Protein AF-A0A087SJ42-F1 (afdb_monomer_lite)

pLDDT: mean 75.1, std 14.82, range [49.81, 95.0]

Sequence (124 aa):
MSKKNNLTTRQNAHKFALEREKAEREKREKKKEKVVTKAQKAPVEGKAIAKKSKFKGVRIKRNRTIRGIKIKDAESRQKVREVLAAEQAMKEMAVDEEPVVRRKSPAKKKKKAKRIPADAMQLD

Organism: Auxenochlorella protothecoides (NCBI:txid3075)

Foldseek 3Di:
DDPVVVVVVVVVVVVVVVVVVVVVVVVVVVVVVVVVVVVVVPDPDDDDPPPPPPCPDDDDDAQDADPNQHHHDPVSVVVNVVVVVVVVVVVVVVPPVDDPPPDDDPPPPDPDPPDDPPVVPDDD

Structure (mmCIF, N/CA/C/O backbone):
data_AF-A0A087SJ42-F1
#
_entry.id   AF-A0A087SJ42-F1
#
loop_
_atom_site.group_PDB
_atom_site.id
_atom_site.type_symbol
_atom_site.label_atom_id
_atom_site.label_alt_id
_atom_site.label_comp_id
_atom_site.label_asym_id
_atom_site.label_entity_id
_atom_site.label_seq_id
_atom_site.pdbx_PDB_ins_code
_atom_site.Cartn_x
_atom_site.Cartn_y
_atom_site.Cartn_z
_atom_site.occupancy
_atom_site.B_iso_or_equiv
_atom_site.auth_seq_id
_atom_site.auth_comp_id
_atom_site.auth_asym_id
_atom_site.auth_atom_id
_atom_site.pdbx_PDB_model_num
ATOM 1 N N . MET A 1 1 ? 23.848 -4.664 -55.736 1.00 57.69 1 MET A N 1
ATOM 2 C CA . MET A 1 1 ? 24.336 -4.072 -54.467 1.00 57.69 1 MET A CA 1
ATOM 3 C C . MET A 1 1 ? 25.512 -4.886 -53.948 1.00 57.69 1 MET A C 1
ATOM 5 O O . MET A 1 1 ? 25.362 -6.069 -53.672 1.00 57.69 1 MET A O 1
ATOM 9 N N . SER A 1 2 ? 26.702 -4.284 -53.936 1.00 63.00 2 SER A N 1
ATOM 10 C CA . SER A 1 2 ? 27.980 -4.963 -53.679 1.00 63.00 2 SER A CA 1
ATOM 11 C C . SER A 1 2 ? 28.040 -5.594 -52.282 1.00 63.00 2 SER A C 1
ATOM 13 O O . SER A 1 2 ? 27.706 -4.942 -51.293 1.00 63.00 2 SER A O 1
ATOM 15 N N . LYS A 1 3 ? 28.544 -6.835 -52.190 1.00 66.81 3 LYS A N 1
ATOM 16 C CA . LYS A 1 3 ? 28.812 -7.566 -50.932 1.00 66.81 3 LYS A CA 1
ATOM 17 C C . LYS A 1 3 ? 29.622 -6.732 -49.918 1.00 66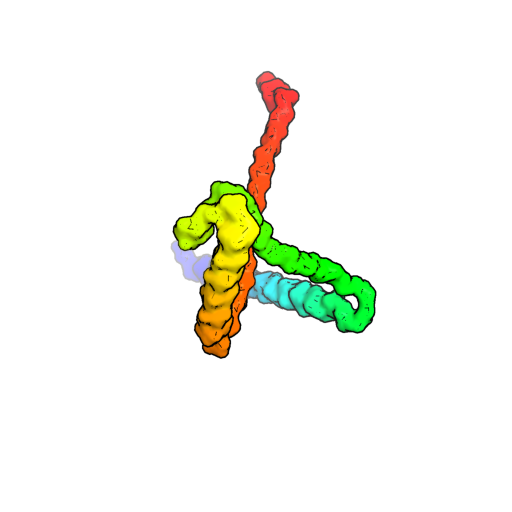.81 3 LYS A C 1
ATOM 19 O O . LYS A 1 3 ? 29.473 -6.928 -48.715 1.00 66.81 3 LYS A O 1
ATOM 24 N N . LYS A 1 4 ? 30.417 -5.764 -50.399 1.00 66.56 4 LYS A N 1
ATOM 25 C CA . LYS A 1 4 ? 31.214 -4.834 -49.581 1.00 66.56 4 LYS A CA 1
ATOM 26 C C . LYS A 1 4 ? 30.353 -3.855 -48.767 1.00 66.56 4 LYS A C 1
ATOM 28 O O . LYS A 1 4 ? 30.705 -3.568 -47.631 1.00 66.56 4 LYS A O 1
ATOM 33 N N . ASN A 1 5 ? 29.205 -3.416 -49.294 1.00 70.62 5 ASN A N 1
ATOM 34 C CA . ASN A 1 5 ? 28.296 -2.516 -48.572 1.00 70.62 5 ASN A CA 1
ATOM 35 C C . ASN A 1 5 ? 27.549 -3.224 -47.440 1.00 70.62 5 ASN A C 1
ATOM 37 O O . ASN A 1 5 ? 27.323 -2.623 -46.399 1.00 70.62 5 ASN A O 1
ATOM 41 N N . ASN A 1 6 ? 27.218 -4.507 -47.616 1.00 78.31 6 ASN A N 1
ATOM 42 C CA . ASN A 1 6 ? 26.507 -5.293 -46.604 1.00 78.31 6 ASN A CA 1
ATOM 43 C C . ASN A 1 6 ? 27.405 -5.675 -45.416 1.00 78.31 6 ASN A C 1
ATOM 45 O O . ASN A 1 6 ? 26.920 -5.804 -44.292 1.00 78.31 6 ASN A O 1
ATOM 49 N N . LEU A 1 7 ? 28.710 -5.867 -45.644 1.00 81.19 7 LEU A N 1
ATOM 50 C CA . LEU A 1 7 ? 29.652 -6.199 -44.572 1.00 81.19 7 LEU A CA 1
ATOM 51 C C . LEU A 1 7 ? 29.858 -5.010 -43.625 1.00 81.19 7 LEU A C 1
ATOM 53 O O . LEU A 1 7 ? 29.784 -5.175 -42.408 1.00 81.19 7 LEU A O 1
ATOM 57 N N . THR A 1 8 ? 30.049 -3.810 -44.174 1.00 83.31 8 THR A N 1
ATOM 58 C CA . THR A 1 8 ? 30.240 -2.589 -43.381 1.00 83.31 8 THR A CA 1
ATOM 59 C C . THR A 1 8 ? 28.972 -2.200 -42.623 1.00 83.31 8 THR A C 1
ATOM 61 O O . THR A 1 8 ? 29.059 -1.853 -41.447 1.00 83.31 8 THR A O 1
ATOM 64 N N . THR A 1 9 ? 27.780 -2.349 -43.219 1.00 84.81 9 THR A N 1
ATOM 65 C CA . THR A 1 9 ? 26.517 -2.120 -42.485 1.00 84.81 9 THR A CA 1
ATOM 66 C C . THR A 1 9 ? 26.349 -3.094 -41.328 1.00 84.81 9 THR A C 1
ATOM 68 O O . THR A 1 9 ? 25.970 -2.670 -40.239 1.00 84.81 9 THR A O 1
ATOM 71 N N . ARG A 1 10 ? 26.662 -4.383 -41.521 1.00 85.44 10 ARG A N 1
ATOM 72 C CA . ARG A 1 10 ? 26.592 -5.383 -40.442 1.00 85.44 10 ARG A CA 1
ATOM 73 C C . ARG A 1 10 ? 27.568 -5.068 -39.308 1.00 85.44 10 ARG A C 1
ATOM 75 O O . ARG A 1 10 ? 27.181 -5.126 -38.144 1.00 85.44 10 ARG A O 1
ATOM 82 N N . GLN A 1 11 ? 28.802 -4.679 -39.632 1.00 88.19 11 GLN A N 1
ATOM 83 C CA . GLN A 1 11 ? 29.795 -4.278 -38.630 1.00 88.19 11 GLN A CA 1
ATOM 84 C C . GLN A 1 11 ? 29.373 -3.014 -37.868 1.00 88.19 11 GLN A C 1
ATOM 86 O O . GLN A 1 11 ? 29.500 -2.967 -36.646 1.00 88.19 11 GLN A O 1
ATOM 91 N N . ASN A 1 12 ? 28.824 -2.014 -38.559 1.00 87.19 12 ASN A N 1
ATOM 92 C CA . ASN A 1 12 ? 28.349 -0.781 -37.930 1.00 87.19 12 ASN A CA 1
ATOM 93 C C . ASN A 1 12 ? 27.117 -1.021 -37.049 1.00 87.19 12 ASN A C 1
ATOM 95 O O . ASN A 1 12 ? 27.055 -0.502 -35.937 1.00 87.19 12 ASN A O 1
ATOM 99 N N . ALA A 1 13 ? 26.179 -1.863 -37.489 1.00 88.56 13 ALA A N 1
ATOM 100 C CA . ALA A 1 13 ? 25.019 -2.247 -36.690 1.00 88.56 13 ALA A CA 1
ATOM 101 C C . ALA A 1 13 ? 25.433 -2.968 -35.398 1.00 88.56 13 ALA A C 1
ATOM 103 O O . ALA A 1 13 ? 24.907 -2.671 -34.327 1.00 88.56 13 ALA A O 1
ATOM 104 N N . HIS A 1 14 ? 26.417 -3.868 -35.481 1.00 91.31 14 HIS A N 1
ATOM 105 C CA . HIS A 1 14 ? 26.945 -4.561 -34.309 1.00 91.31 14 HIS A CA 1
ATOM 106 C C . HIS A 1 14 ? 27.644 -3.600 -33.335 1.00 91.31 14 HIS A C 1
ATOM 108 O O . HIS A 1 14 ? 27.391 -3.649 -32.133 1.00 91.31 14 HIS A O 1
ATOM 114 N N . LYS A 1 15 ? 28.472 -2.676 -33.840 1.00 92.12 15 LYS A N 1
ATOM 115 C CA . LYS A 1 15 ? 29.114 -1.640 -33.011 1.00 92.12 15 LYS A CA 1
ATOM 116 C C . LYS A 1 15 ? 28.080 -0.776 -32.282 1.00 92.12 15 LYS A C 1
ATOM 118 O O . LYS A 1 15 ? 28.186 -0.597 -31.072 1.00 92.12 15 LYS A O 1
ATOM 123 N N . PHE A 1 16 ? 27.037 -0.336 -32.984 1.00 92.50 16 PHE A N 1
ATOM 124 C CA . PHE A 1 16 ? 25.957 0.454 -32.392 1.00 92.50 16 PHE A CA 1
ATOM 125 C C . PHE A 1 16 ? 25.163 -0.326 -31.331 1.00 92.50 16 PHE A C 1
ATOM 127 O O . PHE A 1 16 ? 24.792 0.224 -30.293 1.00 92.50 16 PHE A O 1
ATOM 134 N N . ALA A 1 17 ? 24.927 -1.623 -31.553 1.00 90.56 17 ALA A N 1
ATOM 135 C CA . ALA A 1 17 ? 24.276 -2.484 -30.568 1.00 90.56 17 ALA A CA 1
ATOM 136 C C . ALA A 1 17 ? 25.102 -2.597 -29.275 1.00 90.56 17 ALA A C 1
ATOM 138 O O . ALA A 1 17 ? 24.552 -2.430 -28.185 1.00 90.56 17 ALA A O 1
ATOM 139 N N . LEU A 1 18 ? 26.421 -2.785 -29.393 1.00 92.19 18 LEU A N 1
ATOM 140 C CA . LEU A 1 18 ? 27.329 -2.843 -28.245 1.00 92.19 18 LEU A CA 1
ATOM 141 C C . LEU A 1 18 ? 27.385 -1.518 -27.471 1.00 92.19 18 LEU A C 1
ATOM 143 O O . LEU A 1 18 ? 27.398 -1.518 -26.241 1.00 92.19 18 LEU A O 1
ATOM 147 N N . GLU A 1 19 ? 27.409 -0.380 -28.164 1.00 90.69 19 GLU A N 1
ATOM 148 C CA . GLU A 1 19 ? 27.380 0.944 -27.524 1.00 90.69 19 GLU A CA 1
ATOM 149 C C . GLU A 1 19 ? 26.071 1.180 -26.766 1.00 90.69 19 GLU A C 1
ATOM 151 O O . GLU A 1 19 ? 26.075 1.662 -25.628 1.00 90.69 19 GLU A O 1
ATOM 156 N N . ARG A 1 20 ? 24.943 0.777 -27.359 1.00 92.12 20 ARG A N 1
ATOM 157 C CA . ARG A 1 20 ? 23.629 0.864 -26.719 1.00 92.12 20 ARG A CA 1
ATOM 158 C C . ARG A 1 20 ? 23.549 -0.016 -25.474 1.00 92.12 20 ARG A C 1
ATOM 160 O O . ARG A 1 20 ? 23.048 0.438 -24.444 1.00 92.12 20 ARG A O 1
ATOM 167 N N . GLU A 1 21 ? 24.070 -1.236 -25.542 1.00 89.44 21 GLU A N 1
ATOM 168 C CA . GLU A 1 21 ? 24.104 -2.159 -24.408 1.00 89.44 21 GLU A CA 1
ATOM 169 C C . GLU A 1 21 ? 24.956 -1.608 -23.255 1.00 89.44 21 GLU A C 1
ATOM 171 O O . GLU A 1 21 ? 24.505 -1.594 -22.105 1.00 89.44 21 GLU A O 1
ATOM 176 N N . LYS A 1 22 ? 26.140 -1.055 -23.555 1.00 93.19 22 LYS A N 1
ATOM 177 C CA . LYS A 1 22 ? 26.997 -0.381 -22.564 1.00 93.19 22 LYS A CA 1
ATOM 178 C C . LYS A 1 22 ? 26.272 0.787 -21.890 1.00 93.19 22 LYS A C 1
ATOM 180 O O . LYS A 1 22 ? 26.224 0.856 -20.662 1.00 93.19 22 LYS A O 1
ATOM 185 N N . ALA A 1 23 ? 25.617 1.650 -22.668 1.00 90.62 23 ALA A N 1
ATOM 186 C CA . ALA A 1 23 ? 24.868 2.787 -22.132 1.00 90.62 23 ALA A CA 1
ATOM 187 C C . ALA A 1 23 ? 23.667 2.362 -21.263 1.00 90.62 23 ALA A C 1
ATOM 189 O O . ALA A 1 23 ? 23.328 3.024 -20.276 1.00 90.62 23 ALA A O 1
ATOM 190 N N . GLU A 1 24 ? 22.989 1.266 -21.608 1.00 89.25 24 GLU A N 1
ATOM 191 C CA . GLU A 1 24 ? 21.911 0.709 -20.788 1.00 89.25 24 GLU A CA 1
ATOM 192 C C . GLU A 1 24 ? 22.432 0.070 -19.497 1.00 89.25 24 GLU A C 1
ATOM 194 O O . GLU A 1 24 ? 21.799 0.232 -18.445 1.00 89.25 24 GLU A O 1
ATOM 199 N N . ARG A 1 25 ? 23.591 -0.595 -19.548 1.00 89.56 25 ARG A N 1
ATOM 200 C CA . ARG A 1 25 ? 24.260 -1.172 -18.377 1.00 89.56 25 ARG A CA 1
ATOM 201 C C . ARG A 1 25 ? 24.645 -0.091 -17.372 1.00 89.56 25 ARG A C 1
ATOM 203 O O . ARG A 1 25 ? 24.203 -0.162 -16.226 1.00 89.56 25 ARG A O 1
ATOM 210 N N . GLU A 1 26 ? 25.300 0.976 -17.822 1.00 90.19 26 GLU A N 1
ATOM 211 C CA . GLU A 1 26 ? 25.634 2.121 -16.967 1.00 90.19 26 GLU A CA 1
ATOM 212 C C . GLU A 1 26 ? 24.389 2.767 -16.346 1.00 90.19 26 GLU A C 1
ATOM 214 O O . GLU A 1 26 ? 24.384 3.155 -15.179 1.00 90.19 26 GLU A O 1
ATOM 219 N N . LYS A 1 27 ? 23.288 2.889 -17.102 1.00 88.31 27 LYS A N 1
ATOM 220 C CA . LYS A 1 27 ? 22.022 3.419 -16.566 1.00 88.31 27 LYS A CA 1
ATOM 221 C C . LYS A 1 27 ? 21.442 2.513 -15.482 1.00 88.31 27 LYS A C 1
ATOM 223 O O . LYS A 1 27 ? 20.819 3.022 -14.548 1.00 88.31 27 LYS A O 1
ATOM 228 N N . ARG A 1 28 ? 21.590 1.190 -15.601 1.00 85.50 28 ARG A N 1
ATOM 229 C CA . ARG A 1 28 ? 21.154 0.231 -14.573 1.00 85.50 28 ARG A CA 1
ATOM 230 C C . ARG A 1 28 ? 2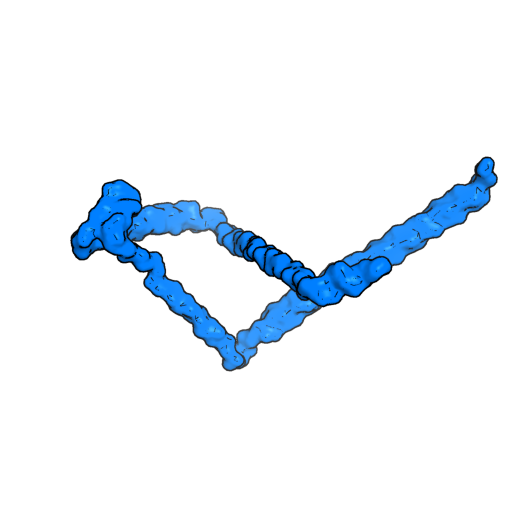2.054 0.310 -13.341 1.00 85.50 28 ARG A C 1
ATOM 232 O O . ARG A 1 28 ? 21.520 0.336 -12.237 1.00 85.50 28 ARG A O 1
ATOM 239 N N . GLU A 1 29 ? 23.364 0.426 -13.516 1.00 87.69 29 GLU A N 1
ATOM 240 C CA . GLU A 1 29 ? 24.338 0.583 -12.425 1.00 87.69 29 GLU A CA 1
ATOM 241 C C . GLU A 1 29 ? 24.115 1.894 -11.661 1.00 87.69 29 GLU A C 1
ATOM 243 O O . GLU A 1 29 ? 23.809 1.854 -10.470 1.00 87.69 29 GLU A O 1
ATOM 248 N N . LYS A 1 30 ? 24.025 3.034 -12.359 1.00 84.75 30 LYS A N 1
ATOM 249 C CA . LYS A 1 30 ? 23.685 4.347 -11.771 1.00 84.75 30 LYS A CA 1
ATOM 250 C C . LYS A 1 30 ? 22.340 4.336 -11.030 1.00 84.75 30 LYS A C 1
ATOM 252 O O . LYS A 1 30 ? 22.140 5.072 -10.064 1.00 84.75 30 LYS A O 1
ATOM 257 N N . LYS A 1 31 ? 21.365 3.532 -11.477 1.00 79.75 31 LYS A N 1
ATOM 258 C CA . LYS A 1 31 ? 20.084 3.347 -10.766 1.00 79.75 31 LYS A CA 1
ATOM 259 C C . LYS A 1 31 ? 20.252 2.507 -9.502 1.00 79.75 31 LYS A C 1
ATOM 261 O O . LYS A 1 31 ? 19.670 2.871 -8.483 1.00 79.75 31 LYS A O 1
ATOM 266 N N . LYS A 1 32 ? 21.024 1.418 -9.556 1.00 76.31 32 LYS A N 1
ATOM 267 C CA . LYS A 1 32 ? 21.322 0.571 -8.393 1.00 76.31 32 LYS A CA 1
ATOM 268 C C . LYS A 1 32 ? 22.083 1.362 -7.328 1.00 76.31 32 LYS A C 1
ATOM 270 O O . LYS A 1 32 ? 21.638 1.391 -6.187 1.00 76.31 32 LYS A O 1
ATOM 275 N N . GLU A 1 33 ? 23.110 2.117 -7.706 1.00 74.69 33 GLU A N 1
ATOM 276 C CA . GLU A 1 33 ? 23.859 3.005 -6.804 1.00 74.69 33 GLU A CA 1
ATOM 277 C C . GLU A 1 33 ? 22.959 4.054 -6.139 1.00 74.69 33 GLU A C 1
ATOM 279 O O . GLU A 1 33 ? 23.026 4.268 -4.930 1.00 74.69 33 GLU A O 1
ATOM 284 N N . LYS A 1 34 ? 22.035 4.671 -6.889 1.00 71.00 34 LYS A N 1
ATOM 285 C CA . LYS A 1 34 ? 21.048 5.616 -6.330 1.00 71.00 34 LYS A CA 1
ATOM 286 C C . LYS A 1 34 ? 20.078 4.972 -5.339 1.00 71.00 34 LYS A C 1
ATOM 288 O O . LYS A 1 34 ? 19.549 5.673 -4.482 1.00 71.00 34 LYS A O 1
ATOM 293 N N . VAL A 1 35 ? 19.781 3.682 -5.476 1.00 69.19 35 VAL A N 1
ATOM 294 C CA . VAL A 1 35 ? 18.922 2.952 -4.531 1.00 69.19 35 VAL A CA 1
ATOM 295 C C . VAL A 1 35 ? 19.715 2.572 -3.284 1.00 69.19 35 VAL A C 1
ATOM 297 O O . VAL A 1 35 ? 19.231 2.804 -2.180 1.00 69.19 35 VAL A O 1
ATOM 300 N N . VAL A 1 36 ? 20.947 2.085 -3.449 1.00 67.50 36 VAL A N 1
ATOM 301 C CA . VAL A 1 36 ? 21.837 1.709 -2.340 1.00 67.50 36 VAL A CA 1
ATOM 302 C C . VAL A 1 36 ? 22.216 2.930 -1.503 1.00 67.50 36 VAL A C 1
ATOM 304 O O . VAL A 1 36 ? 22.031 2.912 -0.294 1.00 67.50 36 VAL A O 1
ATOM 307 N N . THR A 1 37 ? 22.619 4.041 -2.124 1.00 64.12 37 THR A N 1
ATOM 308 C CA . THR A 1 37 ? 22.922 5.299 -1.413 1.00 64.12 37 THR A CA 1
ATOM 309 C C . THR A 1 37 ? 21.712 5.873 -0.678 1.00 64.12 37 THR A C 1
ATOM 311 O O . THR A 1 37 ? 21.873 6.470 0.379 1.00 64.12 37 THR A O 1
ATOM 314 N N . LYS A 1 38 ? 20.486 5.690 -1.184 1.00 60.00 38 LYS A N 1
ATOM 315 C CA . LYS A 1 38 ? 19.258 6.083 -0.466 1.00 60.00 38 LYS A CA 1
ATOM 316 C C . LYS A 1 38 ? 18.924 5.149 0.692 1.00 60.00 38 LYS A C 1
ATOM 318 O O . LYS A 1 38 ? 18.391 5.617 1.689 1.00 60.00 38 LYS A O 1
ATOM 323 N N . ALA A 1 39 ? 19.215 3.858 0.551 1.00 60.41 39 ALA A N 1
ATOM 324 C CA . ALA A 1 39 ? 19.043 2.878 1.615 1.00 60.41 39 ALA A CA 1
ATOM 325 C C . ALA A 1 39 ? 20.095 3.053 2.724 1.00 60.41 39 ALA A C 1
ATOM 327 O O . ALA A 1 39 ? 19.754 2.932 3.890 1.00 60.41 39 ALA A O 1
ATOM 328 N N . GLN A 1 40 ? 21.333 3.416 2.373 1.00 59.59 40 GLN A N 1
ATOM 329 C CA . GLN A 1 40 ? 22.425 3.686 3.317 1.00 59.59 40 GLN A CA 1
ATOM 330 C C . GLN A 1 40 ? 22.337 5.079 3.962 1.00 59.59 40 GLN A C 1
ATOM 332 O O . GLN A 1 40 ? 22.719 5.243 5.112 1.00 59.59 40 GLN A O 1
ATOM 337 N N . LYS A 1 41 ? 21.800 6.088 3.257 1.00 55.16 41 LYS A N 1
ATOM 338 C CA . LYS A 1 41 ? 21.465 7.407 3.836 1.00 55.16 41 LYS A CA 1
ATOM 339 C C . LYS A 1 41 ? 20.130 7.417 4.587 1.00 55.16 41 LYS A C 1
ATOM 341 O O . LYS A 1 41 ? 19.749 8.459 5.118 1.00 55.16 41 LYS A O 1
ATOM 346 N N . ALA A 1 42 ? 19.390 6.305 4.615 1.00 54.66 42 ALA A N 1
ATOM 347 C CA . ALA A 1 42 ? 18.347 6.148 5.617 1.00 54.66 42 ALA A CA 1
ATOM 348 C C . ALA A 1 42 ? 19.076 6.028 6.963 1.00 54.66 42 ALA A C 1
ATOM 350 O O . ALA A 1 42 ? 19.944 5.167 7.075 1.00 54.66 42 ALA A O 1
ATOM 351 N N . PRO A 1 43 ? 18.808 6.913 7.935 1.00 53.41 43 PRO A N 1
ATOM 352 C CA . PRO A 1 43 ? 19.654 7.050 9.109 1.00 53.41 43 PRO A CA 1
ATOM 353 C C . PRO A 1 43 ? 19.689 5.739 9.896 1.00 53.41 43 PRO A C 1
ATOM 355 O O . PRO A 1 43 ? 18.725 5.374 10.573 1.00 53.41 43 PRO A O 1
ATOM 358 N N . VAL A 1 44 ? 20.824 5.053 9.786 1.00 59.31 44 VAL A N 1
ATOM 359 C CA . VAL A 1 44 ? 21.407 4.279 10.873 1.00 59.31 44 VAL A CA 1
ATOM 360 C C . VAL A 1 44 ? 21.709 5.322 11.944 1.00 59.31 44 VAL A C 1
ATOM 362 O O . VAL A 1 44 ? 22.484 6.240 11.711 1.00 59.31 44 VAL A O 1
ATOM 365 N N . GLU A 1 45 ? 20.987 5.234 13.057 1.00 52.97 45 GLU A N 1
ATOM 366 C CA . GLU A 1 45 ? 21.274 5.956 14.299 1.00 52.97 45 GLU A CA 1
ATOM 367 C C . GLU A 1 45 ? 21.082 7.489 14.270 1.00 52.97 45 GLU A C 1
ATOM 369 O O . GLU A 1 45 ? 21.965 8.283 13.973 1.00 52.97 45 GLU A O 1
ATOM 374 N N . GLY A 1 46 ? 19.891 7.919 14.710 1.00 55.28 46 GLY A N 1
ATOM 375 C CA . GLY A 1 46 ? 19.690 9.248 15.296 1.00 55.28 46 GLY A CA 1
ATOM 376 C C . GLY A 1 46 ? 19.179 10.342 14.348 1.00 55.28 46 GLY A C 1
ATOM 377 O O . GLY A 1 46 ? 19.811 10.723 13.377 1.00 55.28 46 GLY A O 1
ATOM 378 N N . LYS A 1 47 ? 18.038 10.941 14.720 1.00 52.62 47 LYS A N 1
ATOM 379 C CA . LYS A 1 47 ? 17.493 12.217 14.198 1.00 52.62 47 LYS A CA 1
ATOM 380 C C . LYS A 1 47 ? 16.909 12.204 12.777 1.00 52.62 47 LYS A C 1
ATOM 382 O O . LYS A 1 47 ? 17.337 12.915 11.882 1.00 52.62 47 LYS A O 1
ATOM 387 N N . ALA A 1 48 ? 15.804 11.481 12.638 1.00 49.81 48 ALA A N 1
ATOM 388 C CA . ALA A 1 48 ? 14.482 12.030 12.302 1.00 49.81 48 ALA A CA 1
ATOM 389 C C . ALA A 1 48 ? 13.597 10.848 11.906 1.00 49.81 48 ALA A C 1
ATOM 391 O O . ALA A 1 48 ? 13.336 10.592 10.731 1.00 49.81 48 ALA A O 1
ATOM 392 N N . ILE A 1 49 ? 13.130 10.100 12.910 1.00 55.56 49 ILE A N 1
ATOM 393 C CA . ILE A 1 49 ? 12.004 9.192 12.719 1.00 55.56 49 ILE A CA 1
ATOM 394 C C . ILE A 1 49 ? 10.851 10.106 12.315 1.00 55.56 49 ILE A C 1
ATOM 396 O O . ILE A 1 49 ? 10.246 10.751 13.172 1.00 55.56 49 ILE A O 1
ATOM 400 N N . ALA A 1 50 ? 10.593 10.231 11.011 1.00 60.53 50 ALA A N 1
ATOM 401 C CA . ALA A 1 50 ? 9.368 10.826 10.509 1.00 60.53 50 ALA A CA 1
ATOM 402 C C . ALA A 1 50 ? 8.255 10.125 11.281 1.00 60.53 50 ALA A C 1
ATOM 404 O O . ALA A 1 50 ? 8.080 8.917 11.109 1.00 60.53 50 ALA A O 1
ATOM 405 N N . LYS A 1 51 ? 7.634 10.840 12.234 1.00 63.09 51 LYS A N 1
ATOM 406 C CA . LYS A 1 51 ? 6.686 10.274 13.197 1.00 63.09 51 LYS A CA 1
ATOM 407 C C . LYS A 1 51 ? 5.704 9.460 12.374 1.00 63.09 51 LYS A C 1
ATOM 409 O O . LYS A 1 51 ? 4.910 10.053 11.644 1.00 63.09 51 LYS A O 1
ATOM 414 N N . LYS A 1 52 ? 5.819 8.123 12.410 1.00 65.50 52 LYS A N 1
ATOM 415 C CA . LYS A 1 52 ? 4.920 7.240 11.667 1.00 65.50 52 LYS A CA 1
ATOM 416 C C . LYS A 1 52 ? 3.536 7.685 12.103 1.00 65.50 52 LYS A C 1
ATOM 418 O O . LYS A 1 52 ? 3.237 7.623 13.296 1.00 65.50 52 LYS A O 1
ATOM 423 N N . SER A 1 53 ? 2.757 8.267 11.190 1.00 66.38 53 SER A N 1
ATOM 424 C CA . SER A 1 53 ? 1.441 8.786 11.539 1.00 66.38 53 SER A CA 1
ATOM 425 C C . SER A 1 53 ? 0.680 7.613 12.131 1.00 66.38 53 SER A C 1
ATOM 427 O O . SER A 1 53 ? 0.423 6.646 11.410 1.00 66.38 53 SER A O 1
ATOM 429 N N . LYS A 1 54 ? 0.412 7.646 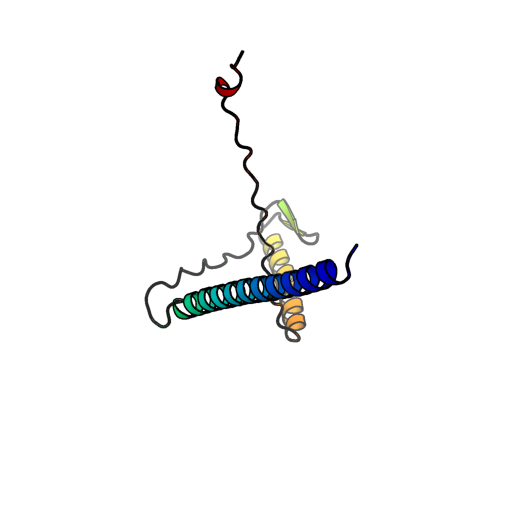13.443 1.00 72.81 54 LYS A N 1
ATOM 430 C CA . LYS A 1 54 ? -0.293 6.555 14.115 1.00 72.81 54 LYS A CA 1
ATOM 431 C C . LYS A 1 54 ? -1.598 6.365 13.352 1.00 72.81 54 LYS A C 1
ATOM 433 O O . LYS A 1 54 ? -2.383 7.310 13.239 1.00 72.81 54 LYS A O 1
ATOM 438 N N . PHE A 1 55 ? -1.778 5.198 12.741 1.00 75.88 55 PHE A N 1
ATOM 439 C CA . PHE A 1 55 ? -2.994 4.902 12.003 1.00 75.88 55 PHE A CA 1
ATOM 440 C C . PHE A 1 55 ? -4.146 4.950 13.007 1.00 75.88 55 PHE A C 1
ATOM 442 O O . PHE A 1 55 ? -4.224 4.118 13.903 1.00 75.88 55 PHE A O 1
ATOM 449 N N . LYS A 1 56 ? -5.015 5.961 12.899 1.00 71.81 56 LYS A N 1
ATOM 450 C CA . LYS A 1 56 ? -6.099 6.214 13.866 1.00 71.81 56 LYS A CA 1
ATOM 451 C C . LYS A 1 56 ? -7.275 5.226 13.738 1.00 71.81 56 LYS A C 1
ATOM 453 O O . LYS A 1 56 ? -8.350 5.491 14.268 1.00 71.81 56 LYS A O 1
ATOM 458 N N . GLY A 1 57 ? -7.092 4.117 13.018 1.00 74.38 57 GLY A N 1
ATOM 459 C CA . GLY A 1 57 ? -8.153 3.170 12.689 1.00 74.38 57 GLY A CA 1
ATOM 460 C C . GLY A 1 57 ? -9.157 3.710 11.664 1.00 74.38 57 GLY A C 1
ATOM 461 O O . GLY A 1 57 ? -9.112 4.868 11.237 1.00 74.38 57 GLY A O 1
ATOM 462 N N . VAL A 1 58 ? -10.095 2.851 11.261 1.00 78.00 58 VAL A N 1
ATOM 463 C CA . VAL A 1 58 ? -11.215 3.235 10.392 1.00 78.00 58 VAL A CA 1
ATOM 464 C C . VAL A 1 58 ? -12.316 3.866 11.247 1.00 78.00 58 VAL A C 1
ATOM 466 O O . VAL A 1 58 ? -12.904 3.222 12.115 1.00 78.00 58 VAL A O 1
ATOM 469 N N . ARG A 1 59 ? -12.632 5.144 11.002 1.00 85.25 59 ARG A N 1
ATOM 470 C CA . ARG A 1 59 ? -13.732 5.834 11.695 1.00 85.25 59 ARG A CA 1
ATOM 471 C C . ARG A 1 59 ? -15.082 5.376 11.139 1.00 85.25 59 ARG A C 1
ATOM 473 O O . ARG A 1 59 ? -15.490 5.798 10.060 1.00 85.25 59 ARG A O 1
ATOM 480 N N . ILE A 1 60 ? -15.812 4.583 11.919 1.00 87.88 60 ILE A N 1
ATOM 481 C CA . ILE A 1 60 ? -17.185 4.164 11.604 1.00 87.88 60 ILE A CA 1
ATOM 482 C C . ILE A 1 60 ? -18.137 5.366 11.760 1.00 87.88 60 ILE A C 1
ATOM 484 O O . ILE A 1 60 ? -18.302 5.887 12.870 1.00 87.88 60 ILE A O 1
ATOM 488 N N . LYS A 1 61 ? -18.745 5.832 10.660 1.00 89.62 61 LYS A N 1
ATOM 489 C CA . LYS A 1 61 ? -19.710 6.952 10.640 1.00 89.62 61 LYS A CA 1
ATOM 490 C C . LYS A 1 61 ? -21.135 6.468 10.958 1.00 89.62 61 LYS A C 1
ATOM 492 O O . LYS A 1 61 ? -21.501 5.362 10.577 1.00 89.62 61 LYS A O 1
ATOM 497 N N . ARG A 1 62 ? -21.933 7.311 11.626 1.00 90.94 62 ARG A N 1
ATOM 498 C CA . ARG A 1 62 ? -23.362 7.055 11.908 1.00 90.94 62 ARG A CA 1
ATOM 499 C C . ARG A 1 62 ? -24.166 6.994 10.597 1.00 90.94 62 ARG A C 1
ATOM 501 O O . ARG A 1 62 ? -23.733 7.559 9.592 1.00 90.94 62 ARG A O 1
ATOM 508 N N . ASN A 1 63 ? -25.300 6.297 10.606 1.00 91.44 63 ASN A N 1
ATOM 509 C CA . ASN A 1 63 ? -26.225 6.099 9.480 1.00 91.44 63 ASN A CA 1
ATOM 510 C C . ASN A 1 63 ? -25.627 5.397 8.249 1.00 91.44 63 ASN A C 1
ATOM 512 O O . ASN A 1 63 ? -26.203 5.443 7.164 1.00 91.44 63 ASN A O 1
ATOM 516 N N . ARG A 1 64 ? -24.481 4.729 8.402 1.00 91.31 64 ARG A N 1
ATOM 517 C CA . ARG A 1 64 ? -23.939 3.817 7.390 1.00 91.31 64 ARG A CA 1
ATOM 518 C C . ARG A 1 64 ? -24.393 2.394 7.688 1.00 91.31 64 ARG A C 1
ATOM 520 O O . ARG A 1 64 ? -24.626 2.048 8.845 1.00 91.31 64 ARG A O 1
ATOM 527 N N . THR A 1 65 ? -24.479 1.585 6.642 1.00 93.19 65 THR A N 1
ATOM 528 C CA . THR A 1 65 ? -24.697 0.144 6.756 1.00 93.19 65 THR A CA 1
ATOM 529 C C . THR A 1 65 ? -23.377 -0.547 6.456 1.00 93.19 65 THR A C 1
ATOM 531 O O . THR A 1 65 ? -22.795 -0.324 5.395 1.00 93.19 65 THR A O 1
ATOM 534 N N . ILE A 1 66 ? -22.874 -1.334 7.403 1.00 89.94 66 ILE A N 1
ATOM 535 C CA . ILE A 1 66 ? -21.644 -2.119 7.252 1.00 89.94 66 ILE A CA 1
ATOM 536 C C . ILE A 1 66 ? -22.016 -3.571 7.523 1.00 89.94 66 ILE A C 1
ATOM 538 O O . ILE A 1 66 ? -22.589 -3.852 8.570 1.00 89.94 66 ILE A O 1
ATOM 542 N N . ARG A 1 67 ? -21.732 -4.470 6.568 1.00 89.12 67 ARG A N 1
ATOM 543 C CA . ARG A 1 67 ? -22.056 -5.909 6.668 1.00 89.12 67 ARG A CA 1
ATOM 544 C C . ARG A 1 67 ? -23.510 -6.170 7.112 1.00 89.12 67 ARG A C 1
ATOM 546 O O . ARG A 1 67 ? -23.768 -6.994 7.974 1.00 89.12 67 ARG A O 1
ATOM 553 N N . GLY A 1 68 ? -24.461 -5.406 6.568 1.00 91.69 68 GLY A N 1
ATOM 554 C CA . GLY A 1 68 ? -25.890 -5.523 6.901 1.00 91.69 68 GLY A CA 1
ATOM 555 C C . GLY A 1 68 ? -26.338 -4.820 8.192 1.00 91.69 68 GLY A C 1
ATOM 556 O O . GLY A 1 68 ? -27.533 -4.618 8.379 1.00 91.69 68 GLY A O 1
ATOM 557 N N . ILE A 1 69 ? -25.423 -4.347 9.045 1.00 91.38 69 ILE A N 1
ATOM 558 C CA . ILE A 1 69 ? -25.765 -3.654 10.296 1.00 91.38 69 ILE A CA 1
ATOM 559 C C . ILE A 1 69 ? -25.855 -2.145 10.043 1.00 91.38 69 ILE A C 1
ATOM 561 O O . ILE A 1 69 ? -24.871 -1.501 9.665 1.00 91.38 69 ILE A O 1
ATOM 565 N N . LYS A 1 70 ? -27.036 -1.557 10.270 1.00 95.00 70 LYS A N 1
ATOM 566 C CA . LYS A 1 70 ? -27.239 -0.102 10.208 1.00 95.00 70 LYS A CA 1
ATOM 567 C C . LYS A 1 70 ? -26.778 0.543 11.511 1.00 95.00 70 LYS A C 1
ATOM 569 O O . LYS A 1 70 ? -27.296 0.248 12.583 1.00 95.00 70 LYS A O 1
ATOM 574 N N . ILE A 1 71 ? -25.829 1.467 11.409 1.00 93.81 71 ILE A N 1
ATOM 575 C CA . ILE A 1 71 ? -25.242 2.132 12.571 1.00 93.81 71 ILE A CA 1
ATOM 576 C C . ILE A 1 71 ? -26.148 3.274 13.018 1.00 93.81 71 ILE A C 1
ATOM 578 O O . ILE A 1 71 ? -26.066 4.382 12.479 1.00 93.81 71 ILE A O 1
ATOM 582 N N . LYS A 1 72 ? -27.002 3.004 14.002 1.00 94.25 72 LYS A N 1
ATOM 583 C CA . LYS A 1 72 ? -27.844 4.020 14.639 1.00 94.25 72 LYS A CA 1
ATOM 584 C C . LYS A 1 72 ? -27.273 4.442 15.981 1.00 94.25 72 LYS A C 1
ATOM 586 O O . LYS A 1 72 ? -27.073 5.632 16.162 1.00 94.25 72 LYS A O 1
ATOM 591 N N . ASP A 1 73 ? -26.886 3.505 16.842 1.00 93.69 73 ASP A N 1
ATOM 592 C CA . ASP A 1 73 ? -26.518 3.785 18.240 1.00 93.69 73 ASP A CA 1
ATOM 593 C C . ASP A 1 73 ? -25.169 3.174 18.638 1.00 93.69 73 ASP A C 1
ATOM 595 O O . ASP A 1 73 ? -24.505 2.521 17.826 1.00 93.69 73 ASP A O 1
ATOM 599 N N . ALA A 1 74 ? -24.715 3.424 19.869 1.00 90.50 74 ALA A N 1
ATOM 600 C CA . ALA A 1 74 ? -23.399 2.984 20.340 1.00 90.50 74 ALA A CA 1
ATOM 601 C C . ALA A 1 74 ? -23.232 1.455 20.279 1.00 90.50 74 ALA A C 1
ATOM 603 O O . ALA A 1 74 ? -22.217 0.980 19.770 1.00 90.50 74 ALA A O 1
ATOM 604 N N . GLU A 1 75 ? -24.260 0.705 20.671 1.00 92.00 75 GLU A N 1
ATOM 605 C CA . GLU A 1 75 ? -24.283 -0.762 20.609 1.00 92.00 75 GLU A CA 1
ATOM 606 C C . GLU A 1 75 ? -24.115 -1.276 19.174 1.00 92.00 75 GLU A C 1
ATOM 608 O O . GLU A 1 75 ? -23.299 -2.153 18.898 1.00 92.00 75 GLU A O 1
ATOM 613 N N . SER A 1 76 ? -24.809 -0.660 18.208 1.00 91.81 76 SER A N 1
ATOM 614 C CA . SER A 1 76 ? -24.662 -1.021 16.791 1.00 91.81 76 SER A CA 1
ATOM 615 C C . SER A 1 76 ? -23.242 -0.770 16.265 1.00 91.81 76 SER A C 1
ATOM 617 O O . SER A 1 76 ? -22.780 -1.473 15.368 1.00 91.81 76 SER A O 1
ATOM 619 N N . ARG A 1 77 ? -22.504 0.194 16.839 1.00 91.25 77 ARG A N 1
ATOM 620 C CA . ARG A 1 77 ? -21.088 0.432 16.505 1.00 91.25 77 ARG A CA 1
ATOM 621 C C . ARG A 1 77 ? -20.173 -0.616 17.124 1.00 91.25 77 ARG A C 1
ATOM 623 O O . ARG A 1 77 ? -19.176 -0.947 16.491 1.00 91.25 77 ARG A O 1
ATOM 630 N N . GLN A 1 78 ? -20.474 -1.098 18.329 1.00 91.94 78 GLN A N 1
ATOM 631 C CA . GLN A 1 78 ? -19.713 -2.169 18.980 1.00 91.94 78 GLN A CA 1
ATOM 632 C C . GLN A 1 78 ? -19.855 -3.479 18.202 1.00 91.94 78 GLN A C 1
ATOM 634 O O . GLN A 1 78 ? -18.840 -4.015 17.771 1.00 91.94 78 GLN A O 1
ATOM 639 N N . LYS A 1 79 ? -21.085 -3.875 17.846 1.00 92.56 79 LYS A N 1
ATOM 640 C CA . LYS A 1 79 ? -21.342 -5.065 17.012 1.00 92.56 79 LYS A CA 1
ATOM 641 C C . LYS A 1 79 ? -20.575 -5.030 15.687 1.00 92.56 79 LYS A C 1
ATOM 643 O O . LYS A 1 79 ? -19.938 -5.999 15.294 1.00 92.56 79 LYS A O 1
ATOM 648 N N . VAL A 1 80 ? -20.562 -3.880 15.005 1.00 93.88 80 VAL A N 1
ATOM 649 C CA . VAL A 1 80 ? -19.780 -3.719 13.764 1.00 93.88 80 VAL A CA 1
ATOM 650 C C . VAL A 1 80 ? -18.272 -3.835 14.014 1.00 93.88 80 VAL A C 1
ATOM 652 O O . VAL A 1 80 ? -17.560 -4.364 13.165 1.00 93.88 80 VAL A O 1
ATOM 655 N N . ARG A 1 81 ? -17.758 -3.340 15.147 1.00 91.12 81 ARG A N 1
ATOM 656 C CA . ARG A 1 81 ? -16.332 -3.476 15.490 1.00 91.12 81 ARG A CA 1
ATOM 657 C C . ARG A 1 81 ? -15.949 -4.929 15.734 1.00 91.12 81 ARG A C 1
ATOM 659 O O . ARG A 1 81 ? -14.903 -5.331 15.246 1.00 91.12 81 ARG A O 1
ATOM 666 N N . GLU A 1 82 ? -16.784 -5.686 16.433 1.00 92.69 82 GLU A N 1
ATOM 667 C CA . GLU A 1 82 ? -16.562 -7.111 16.701 1.00 92.69 82 GLU A CA 1
ATOM 668 C C . GLU A 1 82 ? -16.530 -7.921 15.405 1.00 92.69 82 GLU A C 1
ATOM 670 O O . GLU A 1 82 ? -15.571 -8.649 15.166 1.00 92.69 82 GLU A O 1
ATOM 675 N N . VAL A 1 83 ? -17.503 -7.709 14.512 1.00 92.81 83 VAL A N 1
ATOM 676 C CA . VAL A 1 83 ? -17.537 -8.375 13.198 1.00 92.81 83 VAL A CA 1
ATOM 677 C C . VAL A 1 83 ? -16.285 -8.049 12.380 1.00 92.81 83 VAL A C 1
ATOM 679 O O . VAL A 1 83 ? -15.645 -8.944 11.833 1.00 92.81 83 VAL A O 1
ATOM 682 N N . LEU A 1 84 ? -15.893 -6.772 12.316 1.00 90.19 84 LEU A N 1
ATOM 683 C CA . LEU A 1 84 ? -14.692 -6.366 11.579 1.00 90.19 84 LEU A CA 1
ATOM 684 C C . LEU A 1 84 ? -13.399 -6.904 12.208 1.00 90.19 84 LEU A C 1
ATOM 686 O O . LEU A 1 84 ? -12.455 -7.187 11.473 1.00 90.19 84 LEU A O 1
ATOM 690 N N . ALA A 1 85 ? -13.339 -7.028 13.535 1.00 89.50 85 ALA A N 1
ATOM 691 C CA . ALA A 1 85 ? -12.194 -7.601 14.235 1.00 89.50 85 ALA A CA 1
ATOM 692 C C . ALA A 1 85 ? -12.086 -9.113 13.991 1.00 89.50 85 ALA A C 1
ATOM 694 O O . ALA A 1 85 ? -10.997 -9.596 13.702 1.00 89.50 85 ALA A O 1
ATOM 695 N N . ALA A 1 86 ? -13.206 -9.842 14.018 1.00 89.19 86 ALA A N 1
ATOM 696 C CA . ALA A 1 86 ? -13.241 -11.268 13.703 1.00 89.19 86 ALA A CA 1
ATOM 697 C C . ALA A 1 86 ? -12.788 -11.549 12.259 1.00 89.19 86 ALA A C 1
ATOM 699 O O . ALA A 1 86 ? -11.957 -12.425 12.031 1.00 89.19 86 ALA A O 1
ATOM 700 N N . GLU A 1 87 ? -13.255 -10.755 11.287 1.00 86.75 87 GLU A N 1
ATOM 701 C CA . GLU A 1 87 ? -12.796 -10.854 9.893 1.00 86.75 87 GLU A CA 1
ATOM 702 C C . GLU A 1 87 ? -11.288 -10.587 9.753 1.00 86.75 87 GLU A C 1
ATOM 704 O O . GLU A 1 87 ? -10.613 -11.229 8.947 1.00 86.75 87 GLU A O 1
ATOM 709 N N . GLN A 1 88 ? -10.751 -9.626 10.512 1.00 86.50 88 GLN A N 1
ATOM 710 C CA . GLN A 1 88 ? -9.317 -9.326 10.511 1.00 86.50 88 GLN A CA 1
ATOM 711 C C . GLN A 1 88 ? -8.504 -10.461 11.126 1.00 86.50 88 GLN A C 1
ATOM 713 O O . GLN A 1 88 ? -7.528 -10.872 10.512 1.00 86.50 88 GLN A O 1
ATOM 718 N N . ALA A 1 89 ? -8.939 -11.010 12.260 1.00 84.31 89 ALA A N 1
ATOM 719 C CA . ALA A 1 89 ? -8.269 -12.130 12.912 1.00 84.31 89 ALA A CA 1
ATOM 720 C C . ALA A 1 89 ? -8.231 -13.376 12.012 1.00 84.31 89 ALA A C 1
ATOM 722 O O . ALA A 1 89 ? -7.173 -13.972 11.835 1.00 84.31 89 ALA A O 1
ATOM 723 N N . MET A 1 90 ? -9.350 -13.720 11.360 1.00 83.69 90 MET A N 1
ATOM 724 C CA . MET A 1 90 ? -9.381 -14.823 10.388 1.00 83.69 90 MET A CA 1
ATOM 725 C C . MET A 1 90 ? -8.442 -14.578 9.206 1.00 83.69 90 MET A C 1
ATOM 727 O O . MET A 1 90 ? -7.801 -15.498 8.709 1.00 83.69 90 MET A O 1
ATOM 731 N N . LYS A 1 91 ? -8.345 -13.327 8.748 1.00 83.00 91 LYS A N 1
ATOM 732 C CA . LYS A 1 91 ? -7.438 -12.966 7.663 1.00 83.00 91 LYS A CA 1
ATOM 733 C C . LYS A 1 91 ? -5.972 -13.022 8.083 1.00 83.00 91 LYS A C 1
ATOM 735 O O . LYS A 1 91 ? -5.149 -13.391 7.261 1.00 83.00 91 LYS A O 1
ATOM 740 N N . GLU A 1 92 ? -5.643 -12.624 9.305 1.00 79.31 92 GLU A N 1
ATOM 741 C CA . GLU A 1 92 ? -4.275 -12.683 9.827 1.00 79.31 92 GLU A CA 1
ATOM 742 C C . GLU A 1 92 ? -3.826 -14.136 10.008 1.00 79.31 92 GLU A C 1
ATOM 744 O O . GLU A 1 92 ? -2.772 -14.488 9.490 1.00 79.31 92 GLU A O 1
ATOM 749 N N . MET A 1 93 ? -4.676 -15.002 10.572 1.00 72.38 93 MET A N 1
ATOM 750 C CA . MET A 1 93 ? -4.412 -16.448 10.647 1.00 72.38 93 MET A CA 1
ATOM 751 C C . MET A 1 93 ? -4.219 -17.099 9.268 1.00 72.38 93 MET A C 1
ATOM 753 O O . MET A 1 93 ? -3.460 -18.049 9.135 1.00 72.38 93 MET A O 1
ATOM 757 N N . ALA A 1 94 ? -4.882 -16.587 8.227 1.00 65.44 94 ALA A N 1
ATOM 758 C CA . ALA A 1 94 ? -4.748 -17.094 6.860 1.00 65.44 94 ALA A CA 1
ATOM 759 C C . ALA A 1 94 ? -3.533 -16.533 6.086 1.00 65.44 94 ALA A C 1
ATOM 761 O O . ALA A 1 94 ? -3.321 -16.919 4.940 1.00 65.44 94 ALA A O 1
ATOM 762 N N . VAL A 1 95 ? -2.777 -15.578 6.643 1.00 58.00 95 VAL A N 1
ATOM 763 C CA . VAL A 1 95 ? -1.687 -14.865 5.940 1.00 58.00 95 VAL A CA 1
ATOM 764 C C . VAL A 1 95 ? -0.291 -15.272 6.432 1.00 58.00 95 VAL A C 1
ATOM 766 O O . VAL A 1 95 ? 0.694 -14.910 5.791 1.00 58.00 95 VAL A O 1
ATOM 769 N N . ASP A 1 96 ? -0.183 -16.089 7.481 1.00 55.84 96 ASP A N 1
ATOM 770 C CA . ASP A 1 96 ? 1.109 -16.598 7.971 1.00 55.84 96 ASP A CA 1
ATOM 771 C C . ASP A 1 96 ? 1.832 -17.549 6.985 1.00 55.84 96 ASP A C 1
ATOM 773 O O . ASP A 1 96 ? 2.990 -17.892 7.213 1.00 55.84 96 ASP A O 1
ATOM 777 N N . GLU A 1 97 ? 1.220 -17.911 5.848 1.00 54.62 97 GLU A N 1
ATOM 778 C CA . GLU A 1 97 ? 1.866 -18.734 4.812 1.00 54.62 97 GLU A CA 1
ATOM 779 C C . GLU A 1 97 ? 2.613 -17.951 3.719 1.00 54.62 97 GLU A C 1
ATOM 781 O O . GLU A 1 97 ? 3.523 -18.516 3.122 1.00 54.62 97 GLU A O 1
ATOM 786 N N . GLU A 1 98 ? 2.349 -16.656 3.472 1.00 50.03 98 GLU A N 1
ATOM 787 C CA . GLU A 1 98 ? 3.164 -15.884 2.513 1.00 50.03 98 GLU A CA 1
ATOM 788 C C . GLU A 1 98 ? 3.258 -14.376 2.820 1.00 50.03 98 GLU A C 1
ATOM 790 O O . GLU A 1 98 ? 2.244 -13.698 3.038 1.00 50.03 98 GLU A O 1
ATOM 795 N N . PRO A 1 99 ? 4.461 -13.765 2.727 1.00 50.22 99 PRO A N 1
ATOM 796 C CA . PRO A 1 99 ? 4.610 -12.327 2.876 1.00 50.22 99 PRO A CA 1
ATOM 797 C C . PR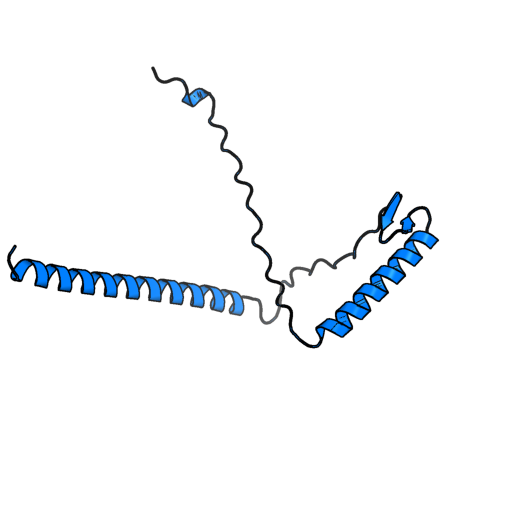O A 1 99 ? 3.991 -11.601 1.673 1.00 50.22 99 PRO A C 1
ATOM 799 O O . PRO A 1 99 ? 4.617 -11.409 0.628 1.00 50.22 99 PRO A O 1
ATOM 802 N N . VAL A 1 100 ? 2.765 -11.100 1.843 1.00 55.00 100 VAL A N 1
ATOM 803 C CA . VAL A 1 100 ? 2.120 -10.214 0.867 1.00 55.00 100 VAL A CA 1
ATOM 804 C C . VAL A 1 100 ? 2.875 -8.884 0.814 1.00 55.00 100 VAL A C 1
ATOM 806 O O . VAL A 1 100 ? 2.588 -7.925 1.540 1.00 55.00 100 VAL A O 1
ATOM 809 N N . VAL A 1 101 ? 3.836 -8.790 -0.106 1.00 52.16 101 VAL A N 1
ATOM 810 C CA . VAL A 1 101 ? 4.476 -7.534 -0.500 1.00 52.16 101 VAL A CA 1
ATOM 811 C C . VAL A 1 101 ? 3.397 -6.631 -1.099 1.00 52.16 101 VAL A C 1
ATOM 813 O O . VAL A 1 101 ? 3.082 -6.697 -2.288 1.00 52.16 101 VAL A O 1
ATOM 816 N N . ARG A 1 102 ? 2.800 -5.761 -0.273 1.00 55.31 102 ARG A N 1
ATOM 817 C CA . ARG A 1 102 ? 1.848 -4.730 -0.712 1.00 55.31 102 ARG A CA 1
ATOM 818 C C . ARG A 1 102 ? 2.541 -3.766 -1.677 1.00 55.31 102 ARG A C 1
ATOM 820 O O . ARG A 1 102 ? 3.069 -2.724 -1.282 1.00 55.31 102 ARG A O 1
ATOM 827 N N . ARG A 1 103 ? 2.518 -4.096 -2.969 1.00 55.00 103 ARG A N 1
ATOM 828 C CA . ARG A 1 103 ? 2.919 -3.202 -4.055 1.00 55.00 103 ARG A CA 1
ATOM 829 C C . ARG A 1 103 ? 1.983 -1.996 -4.037 1.00 55.00 103 ARG A C 1
ATOM 831 O O . ARG A 1 103 ? 0.822 -2.088 -4.422 1.00 55.00 103 ARG A O 1
ATOM 838 N N . LYS A 1 104 ? 2.482 -0.851 -3.562 1.00 55.47 104 LYS A N 1
ATOM 839 C CA . LYS A 1 104 ? 1.788 0.434 -3.699 1.00 55.47 104 LYS A CA 1
ATOM 840 C C . LYS A 1 104 ? 1.575 0.684 -5.192 1.00 55.47 104 LYS A C 1
ATOM 842 O O . LYS A 1 104 ? 2.538 0.927 -5.915 1.00 55.47 104 LYS A O 1
ATOM 847 N N . SER A 1 105 ? 0.329 0.610 -5.654 1.00 55.16 105 SER A N 1
ATOM 848 C CA . SER A 1 105 ? -0.027 0.991 -7.020 1.00 55.16 105 SER A CA 1
ATOM 849 C C . SER A 1 105 ? 0.394 2.447 -7.260 1.00 55.16 105 SER A C 1
ATOM 851 O O . SER A 1 105 ? 0.125 3.292 -6.396 1.00 55.16 105 SER A O 1
ATOM 853 N N . PRO A 1 106 ? 1.044 2.776 -8.391 1.00 59.53 106 PRO A N 1
ATOM 854 C CA . PRO A 1 106 ? 1.477 4.139 -8.656 1.00 59.53 106 PRO A CA 1
ATOM 855 C C . PRO A 1 106 ? 0.260 5.068 -8.694 1.00 59.53 106 PRO A C 1
ATOM 857 O O . PRO A 1 106 ? -0.687 4.853 -9.449 1.00 59.53 106 PRO A O 1
ATOM 860 N N . ALA A 1 107 ? 0.278 6.105 -7.854 1.00 65.62 107 ALA A N 1
ATOM 861 C CA . ALA A 1 107 ? -0.763 7.121 -7.829 1.00 65.62 107 ALA A CA 1
ATOM 862 C C . ALA A 1 107 ? -0.887 7.759 -9.224 1.00 65.62 107 ALA A C 1
ATOM 864 O O . ALA A 1 107 ? 0.073 8.348 -9.728 1.00 65.62 107 ALA A O 1
ATOM 865 N N . LYS A 1 108 ? -2.066 7.647 -9.855 1.00 65.50 108 LYS A N 1
ATOM 866 C CA . LYS A 1 108 ? -2.378 8.330 -11.119 1.00 65.50 108 LYS A CA 1
ATOM 867 C C . LYS A 1 108 ? -2.225 9.841 -10.905 1.00 65.50 108 LYS A C 1
ATOM 869 O O . LYS A 1 108 ? -3.093 10.481 -10.314 1.00 65.50 108 LYS A O 1
ATOM 874 N N . LYS A 1 109 ? -1.118 10.423 -11.383 1.00 64.25 109 LYS A N 1
ATOM 875 C CA . LYS A 1 109 ? -0.947 11.880 -11.468 1.00 64.25 109 LYS A CA 1
ATOM 876 C C . LYS A 1 109 ? -2.029 12.421 -12.403 1.00 64.25 109 LYS A C 1
ATOM 878 O O . LYS A 1 109 ? -1.959 12.210 -13.611 1.00 64.25 109 LYS A O 1
ATOM 883 N N . LYS A 1 110 ? -3.028 13.118 -11.853 1.00 65.75 110 LYS A N 1
ATOM 884 C CA . LYS A 1 110 ? -3.964 13.920 -12.650 1.00 65.75 110 LYS A CA 1
ATOM 885 C C . LYS A 1 110 ? -3.144 15.006 -13.352 1.00 65.75 110 LYS A C 1
ATOM 887 O O . LYS A 1 110 ? -2.615 15.896 -12.687 1.00 65.75 110 LYS A O 1
ATOM 892 N N . LYS A 1 111 ? -2.985 14.909 -14.676 1.00 63.34 111 LYS A N 1
ATOM 893 C CA . LYS A 1 111 ? -2.421 15.996 -15.484 1.00 63.34 111 LYS A CA 1
ATOM 894 C C . LYS A 1 111 ? -3.385 17.177 -15.360 1.00 63.34 111 LYS A C 1
ATOM 896 O O . LYS A 1 111 ? -4.513 17.091 -15.833 1.00 63.34 111 LYS A O 1
ATOM 901 N N . LYS A 1 112 ? -2.976 18.249 -14.675 1.00 60.00 112 LYS A N 1
ATOM 902 C CA . LYS A 1 112 ? -3.682 19.530 -14.772 1.00 60.00 112 LYS A CA 1
ATOM 903 C C . LYS A 1 112 ? -3.526 19.997 -16.218 1.00 60.00 112 LYS A C 1
ATOM 905 O O . LYS A 1 112 ? -2.396 20.135 -16.683 1.00 60.00 112 LYS A O 1
ATOM 910 N N . ALA A 1 113 ? -4.639 20.174 -16.923 1.00 67.31 113 ALA A N 1
ATOM 911 C CA . ALA A 1 113 ? -4.636 20.826 -18.223 1.00 67.31 113 ALA A CA 1
ATOM 912 C C . ALA A 1 113 ? -4.019 22.221 -18.044 1.00 67.31 113 ALA A C 1
ATOM 914 O O . ALA A 1 113 ? -4.466 22.988 -17.187 1.00 67.31 113 ALA A O 1
ATOM 915 N N . LYS A 1 114 ? -2.952 22.525 -18.792 1.00 68.75 114 LYS A N 1
ATOM 916 C CA . LYS A 1 114 ? -2.468 23.902 -18.905 1.00 68.75 114 LYS A CA 1
ATOM 917 C C . LYS A 1 114 ? -3.571 24.676 -19.623 1.00 68.75 114 LYS A C 1
ATOM 919 O O . LYS A 1 114 ? -3.865 24.375 -20.774 1.00 68.75 114 LYS A O 1
ATOM 924 N N . ARG A 1 115 ? -4.213 25.617 -18.925 1.00 66.56 115 ARG A N 1
ATOM 925 C CA . ARG A 1 115 ? -5.036 26.640 -19.574 1.00 66.56 115 ARG A CA 1
ATOM 926 C C . ARG A 1 115 ? -4.097 27.447 -20.464 1.00 66.56 115 ARG A C 1
ATOM 928 O O . ARG A 1 115 ? -3.110 27.981 -19.964 1.00 66.56 115 ARG A O 1
ATOM 935 N N . ILE A 1 116 ? -4.368 27.451 -21.762 1.00 69.12 116 ILE A N 1
ATOM 936 C CA . ILE A 1 116 ? -3.714 28.358 -22.700 1.00 69.12 116 ILE A CA 1
ATOM 937 C C . ILE A 1 116 ? -4.237 29.762 -22.343 1.00 69.12 116 ILE A C 1
ATOM 939 O O . ILE A 1 116 ? -5.456 29.914 -22.229 1.00 69.12 116 ILE A O 1
ATOM 943 N N . PRO A 1 117 ? -3.367 30.742 -22.045 1.00 65.81 117 PRO A N 1
ATOM 944 C CA . PRO A 1 117 ? -3.799 32.119 -21.823 1.00 65.81 117 PRO A CA 1
ATOM 945 C C . PRO A 1 117 ? -4.409 32.673 -23.117 1.00 65.81 117 PRO A C 1
ATOM 947 O O . PRO A 1 117 ? -3.890 32.411 -24.201 1.00 65.81 117 PRO A O 1
ATOM 950 N N . ALA A 1 118 ? -5.524 33.398 -22.994 1.00 62.81 118 ALA A N 1
ATOM 951 C CA . ALA A 1 118 ? -6.313 33.904 -24.122 1.00 62.81 118 ALA A CA 1
ATOM 952 C C . ALA A 1 118 ? -5.506 34.807 -25.077 1.00 62.81 118 ALA A C 1
ATOM 954 O O . ALA A 1 118 ? -5.812 34.860 -26.263 1.00 62.81 118 ALA A O 1
ATOM 955 N N . ASP A 1 119 ? -4.423 35.414 -24.590 1.00 61.34 119 ASP A N 1
ATOM 956 C CA . ASP A 1 119 ? -3.552 36.298 -25.374 1.00 61.34 119 ASP A CA 1
ATOM 957 C C . ASP A 1 119 ? -2.738 35.568 -26.457 1.00 61.34 119 ASP A C 1
ATOM 959 O O . ASP A 1 119 ? -2.196 36.202 -27.352 1.00 61.34 119 ASP A O 1
ATOM 963 N N . ALA A 1 120 ? -2.658 34.231 -26.423 1.00 59.19 120 ALA A N 1
ATOM 964 C CA . ALA A 1 120 ? -1.941 33.449 -27.436 1.00 59.19 120 ALA A CA 1
ATOM 965 C C . ALA A 1 120 ? -2.782 33.119 -28.691 1.00 59.19 120 ALA A C 1
ATOM 967 O O . ALA A 1 120 ? -2.305 32.385 -29.553 1.00 59.19 120 ALA A O 1
ATOM 968 N N . MET A 1 121 ? -4.029 33.603 -28.786 1.00 58.34 121 MET A N 1
ATOM 969 C CA . MET A 1 121 ? -4.915 33.393 -29.947 1.00 58.34 121 MET A CA 1
ATOM 970 C C . MET A 1 121 ? -4.999 34.592 -30.904 1.00 58.34 121 MET A C 1
ATOM 972 O O . MET A 1 121 ? -5.753 34.526 -31.868 1.00 58.34 121 MET A O 1
ATOM 976 N N . GLN A 1 122 ? 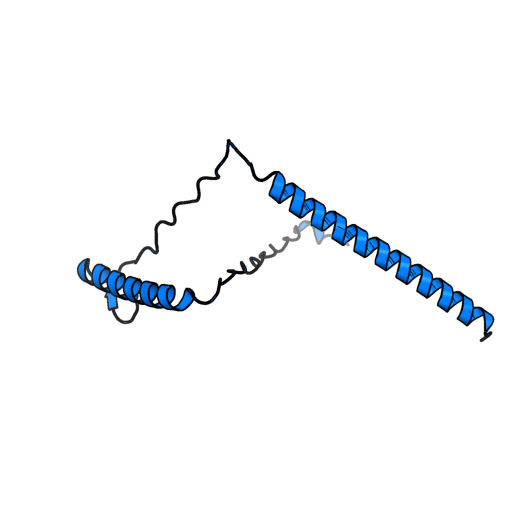-4.238 35.663 -30.672 1.00 59.09 122 GLN A 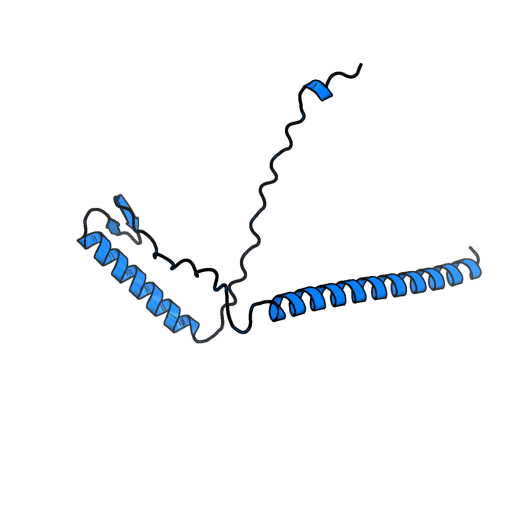N 1
ATOM 977 C CA . GLN A 1 122 ? -4.141 36.791 -31.602 1.00 59.09 122 GLN A CA 1
ATOM 978 C C . GLN A 1 122 ? -2.782 36.768 -32.304 1.00 59.09 122 GLN A C 1
ATOM 980 O O . GLN A 1 122 ? -1.817 37.364 -31.837 1.00 59.09 122 GLN A O 1
ATOM 985 N N . LEU A 1 123 ? -2.715 36.032 -33.409 1.00 51.62 123 LEU A N 1
ATOM 986 C CA . LEU A 1 123 ? -1.747 36.252 -34.478 1.00 51.62 123 LEU A CA 1
ATOM 987 C C . LEU A 1 123 ? -2.528 36.160 -35.791 1.00 51.62 123 LEU A C 1
ATOM 989 O O . LEU A 1 123 ? -3.220 35.162 -36.009 1.00 51.62 123 LEU A O 1
ATOM 993 N N . ASP A 1 124 ? -2.446 37.245 -36.560 1.00 50.88 124 ASP A N 1
ATOM 994 C CA . ASP A 1 124 ? -3.031 37.450 -37.891 1.00 50.88 124 ASP A CA 1
ATOM 995 C C . ASP A 1 124 ? -2.555 36.418 -38.929 1.00 50.88 124 ASP A C 1
ATOM 997 O O . ASP A 1 124 ? -1.382 35.974 -38.847 1.00 50.88 124 ASP A O 1
#

Secondary structure (DSSP, 8-state):
--HHHHHHHHHHHHHHHHHHHHHHHHHHHHHHHHHHHHHHSS-SSSS--------------TT-EETTEE--SHHHHHHHHHHHHHHHHHHHHTTTTS------PPP-------PPPGGGG---

Radius of gyration: 29.79 Å; chains: 1; bounding box: 59×56×75 Å